Protein AF-A0A961N548-F1 (afdb_monomer)

Foldseek 3Di:
DVVVVVVVVVVVVVVVVVVVVVVVVVVVVVVVVVVVVVVVVVLLVVLVVVLVVQLLVQQVPPPDLVSLLVSSLVSNCVLLVHDCPDPVSVVLSVLCSQLSSLSVVCVVPVDPVSVVSNVVSVVVSQVVCCVPVVDGPSVSSDDPPPPDDDPDDD

Secondary structure (DSSP, 8-state):
-HHHHHHHHHHHHHHHHHHHHHHHHHHHHHHHHHHHHHHHHHHHHHHHHHHHHHHHHHHTT-SSHHHHHHHHHHHHHHHTT--S-SHHHHHHHHHHHHHHHHHHHHHHS--HHHHHHHHHHHHHHHHHHHHHHTS-HHHHT-------------

Solvent-accessible surface area (backbone atoms only — not comparable to full-atom values): 8511 Å² total; per-residue (Å²): 110,73,66,60,54,54,49,55,51,49,53,51,50,50,52,50,52,50,51,51,54,52,51,52,55,52,50,50,51,54,51,53,54,53,50,51,54,51,51,50,54,50,51,43,51,50,49,54,51,52,51,50,51,48,26,55,62,46,30,68,83,42,89,46,71,68,48,21,44,53,36,18,49,56,36,48,32,57,64,54,73,48,86,60,85,44,70,71,49,40,53,52,49,62,57,42,44,59,30,39,50,28,51,54,51,26,71,77,44,86,45,72,67,33,56,50,48,28,54,50,39,47,51,51,36,44,51,52,39,25,72,77,66,78,43,60,51,64,63,60,56,57,74,83,81,79,78,73,80,83,75,80,82,129

Sequence (154 aa):
MTTETLTAFLDQLEQAAHAASVEEETYRRDVAMRIQALEEARAFGFRRLNLMRTVVSAIEASETEDDAVLHGSAAFLREAGWSSETESQQEALEKFQPVIRACWQARQAETEADRQAIGDNLRDFERWFGEVRNGPFLSVLEREIVELPLVETC

Structure (mmCIF, N/CA/C/O backbone):
data_AF-A0A961N548-F1
#
_entry.id   AF-A0A961N548-F1
#
loop_
_atom_site.group_PDB
_atom_site.id
_atom_site.type_symbol
_atom_site.label_atom_id
_atom_site.label_alt_id
_atom_site.label_comp_id
_atom_site.label_asym_id
_atom_site.label_entity_id
_atom_site.label_seq_id
_atom_site.pdbx_PDB_ins_code
_atom_site.Cartn_x
_atom_site.Cartn_y
_atom_site.Cartn_z
_atom_site.occupancy
_atom_site.B_iso_or_equiv
_atom_site.auth_seq_id
_atom_site.auth_comp_id
_atom_site.auth_asym_id
_atom_site.auth_atom_id
_atom_site.pdbx_PDB_model_num
ATOM 1 N N . MET A 1 1 ? 37.767 -4.067 -56.409 1.00 61.41 1 MET A N 1
ATOM 2 C CA . MET A 1 1 ? 38.083 -4.984 -55.295 1.00 61.41 1 MET A CA 1
ATOM 3 C C . MET A 1 1 ? 38.278 -4.216 -53.991 1.00 61.41 1 MET A C 1
ATOM 5 O O . MET A 1 1 ? 37.427 -4.343 -53.133 1.00 61.41 1 MET A O 1
ATOM 9 N N . THR A 1 2 ? 39.284 -3.345 -53.838 1.00 73.12 2 THR A N 1
ATOM 10 C CA . THR A 1 2 ? 39.550 -2.650 -52.554 1.00 73.12 2 THR A CA 1
ATOM 11 C C . THR A 1 2 ? 38.420 -1.720 -52.086 1.00 73.12 2 THR A C 1
ATOM 13 O O . THR A 1 2 ? 38.083 -1.719 -50.911 1.00 73.12 2 THR A O 1
ATOM 16 N N . THR A 1 3 ? 37.793 -0.964 -52.993 1.00 85.38 3 THR A N 1
ATOM 17 C CA . THR A 1 3 ? 36.678 -0.055 -52.657 1.00 85.38 3 THR A CA 1
ATOM 18 C C . THR A 1 3 ? 35.424 -0.801 -52.200 1.00 85.38 3 THR A C 1
ATOM 20 O O . THR A 1 3 ? 34.785 -0.385 -51.247 1.00 85.38 3 THR A O 1
ATOM 23 N N . GLU A 1 4 ? 35.115 -1.934 -52.827 1.00 90.00 4 GLU A N 1
ATOM 24 C CA . GLU A 1 4 ? 33.962 -2.779 -52.483 1.00 90.00 4 GLU A CA 1
ATOM 25 C C . GLU A 1 4 ? 34.128 -3.423 -51.099 1.00 90.00 4 GLU A C 1
ATOM 27 O O . GLU A 1 4 ? 33.194 -3.445 -50.304 1.00 90.00 4 GLU A O 1
ATOM 32 N N . THR A 1 5 ? 35.349 -3.856 -50.761 1.00 93.69 5 THR A N 1
ATOM 33 C CA . THR A 1 5 ? 35.685 -4.336 -49.413 1.00 93.69 5 THR A CA 1
ATOM 34 C C . THR A 1 5 ? 35.531 -3.244 -48.353 1.00 93.69 5 THR A C 1
ATOM 36 O O . THR A 1 5 ? 35.028 -3.518 -47.267 1.00 93.69 5 THR A O 1
ATOM 39 N N . LEU A 1 6 ? 35.942 -2.007 -48.654 1.00 95.06 6 LEU A N 1
ATOM 40 C CA . LEU A 1 6 ? 35.792 -0.881 -47.728 1.00 95.06 6 LEU A CA 1
ATOM 41 C C . LEU A 1 6 ? 34.321 -0.489 -47.532 1.00 95.06 6 LEU A C 1
ATOM 43 O O . LEU A 1 6 ? 33.928 -0.218 -46.402 1.00 95.06 6 LEU A O 1
ATOM 47 N N . THR A 1 7 ? 33.502 -0.509 -48.587 1.00 95.94 7 THR A N 1
ATOM 48 C CA . THR A 1 7 ? 32.052 -0.280 -48.476 1.00 95.94 7 THR A CA 1
ATOM 49 C C . THR A 1 7 ? 31.387 -1.349 -47.613 1.00 95.94 7 THR A C 1
ATOM 51 O O . THR A 1 7 ? 30.718 -1.004 -46.648 1.00 95.94 7 THR A O 1
ATOM 54 N N . ALA A 1 8 ? 31.658 -2.634 -47.864 1.00 95.62 8 ALA A N 1
ATOM 55 C CA . ALA A 1 8 ? 31.099 -3.718 -47.053 1.00 95.62 8 ALA A CA 1
ATOM 56 C C . ALA A 1 8 ? 31.506 -3.626 -45.570 1.00 95.62 8 ALA A C 1
ATOM 58 O O . ALA A 1 8 ? 30.719 -3.956 -44.686 1.00 95.62 8 ALA A O 1
ATOM 59 N N . PHE A 1 9 ? 32.728 -3.166 -45.284 1.00 96.50 9 PHE A N 1
ATOM 60 C CA . PHE A 1 9 ? 33.172 -2.908 -43.915 1.00 96.50 9 PHE A CA 1
ATOM 61 C C . PHE A 1 9 ? 32.392 -1.758 -43.258 1.00 96.50 9 PHE A C 1
ATOM 63 O O . PHE A 1 9 ? 31.985 -1.883 -42.106 1.00 96.50 9 PHE A O 1
ATOM 70 N N . LEU A 1 10 ? 32.146 -0.658 -43.978 1.00 97.81 10 LEU A N 1
ATOM 71 C CA . LEU A 1 10 ? 31.339 0.456 -43.469 1.00 97.81 10 LEU A CA 1
ATOM 72 C C . LEU A 1 10 ? 29.882 0.047 -43.220 1.00 97.81 10 LEU A C 1
ATOM 74 O O . LEU A 1 10 ? 29.352 0.380 -42.164 1.00 97.81 10 LEU A O 1
ATOM 78 N N . ASP A 1 11 ? 29.279 -0.740 -44.113 1.00 98.06 11 ASP A N 1
ATOM 79 C CA . ASP A 1 11 ? 27.912 -1.249 -43.936 1.00 98.06 11 ASP A CA 1
ATOM 80 C C . ASP A 1 11 ? 27.798 -2.126 -42.677 1.00 98.06 11 ASP A C 1
ATOM 82 O O . ASP A 1 11 ? 26.813 -2.056 -41.942 1.00 98.06 11 ASP A O 1
ATOM 86 N N . GLN A 1 12 ? 28.823 -2.935 -42.383 1.00 97.62 12 GLN A N 1
ATOM 87 C CA . GLN A 1 12 ? 28.882 -3.723 -41.146 1.00 97.62 12 GLN A CA 1
ATOM 88 C C . GLN A 1 12 ? 28.971 -2.834 -39.903 1.00 97.62 12 GLN A C 1
ATOM 90 O O . GLN A 1 12 ? 28.311 -3.118 -38.903 1.00 97.62 12 GLN A O 1
ATOM 95 N N . LEU A 1 13 ? 29.765 -1.758 -39.952 1.00 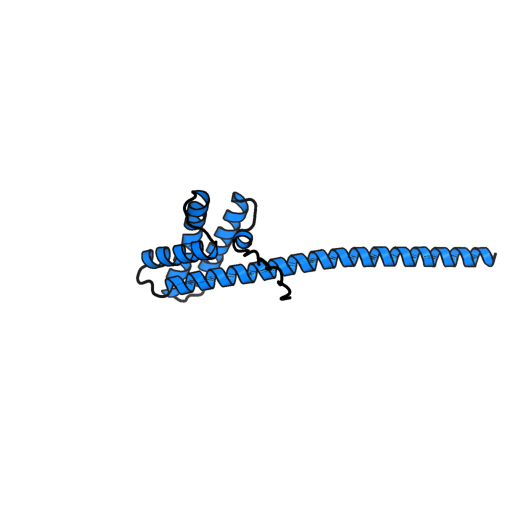98.31 13 LEU A N 1
ATOM 96 C CA . LEU A 1 13 ? 29.846 -0.798 -38.850 1.00 98.31 13 LEU A CA 1
ATOM 97 C C . LEU A 1 13 ? 28.522 -0.055 -38.647 1.00 98.31 13 LEU A C 1
ATOM 99 O O . LEU A 1 13 ? 28.116 0.139 -37.504 1.00 98.31 13 LEU A O 1
ATOM 103 N N . GLU A 1 14 ? 27.831 0.323 -39.723 1.00 98.38 14 GLU A N 1
ATOM 104 C CA . GLU A 1 14 ? 26.515 0.964 -39.649 1.00 98.38 14 GLU A CA 1
ATOM 105 C C . GLU A 1 14 ? 25.471 0.024 -39.035 1.00 98.38 14 GLU A C 1
ATOM 107 O O . GLU A 1 14 ? 24.756 0.411 -38.109 1.00 98.38 14 GLU A O 1
ATOM 112 N N . GLN A 1 15 ? 25.435 -1.237 -39.4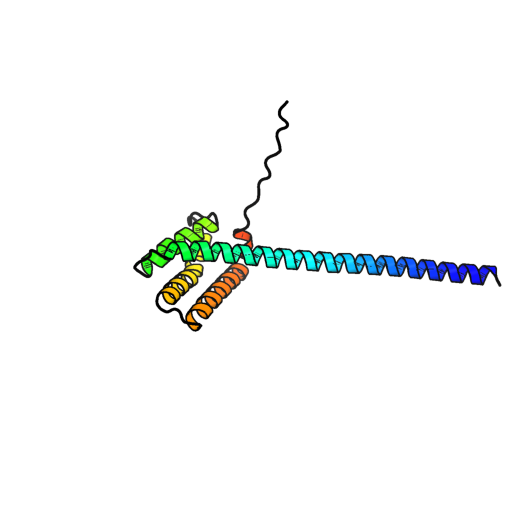76 1.00 98.19 15 GLN A N 1
ATOM 113 C CA . GLN A 1 15 ? 24.557 -2.258 -38.899 1.00 98.19 15 GLN A CA 1
ATOM 114 C C . GLN A 1 15 ? 24.847 -2.478 -37.412 1.00 98.19 15 GLN A C 1
ATOM 116 O O . GLN A 1 15 ? 23.915 -2.529 -36.609 1.00 98.19 15 GLN A O 1
ATOM 121 N N . ALA A 1 16 ? 26.123 -2.566 -37.028 1.00 98.31 16 ALA A N 1
ATOM 122 C CA . ALA A 1 16 ? 26.520 -2.715 -35.632 1.00 98.31 16 ALA A CA 1
ATOM 123 C C . ALA A 1 16 ? 26.131 -1.489 -34.790 1.00 98.31 16 ALA A C 1
ATOM 125 O O . ALA A 1 16 ? 25.613 -1.645 -33.685 1.00 98.31 16 ALA A O 1
ATOM 126 N N . ALA A 1 17 ? 26.323 -0.274 -35.313 1.00 98.44 17 ALA A N 1
ATOM 127 C CA . ALA A 1 17 ? 25.939 0.962 -34.636 1.00 98.44 17 ALA A CA 1
ATOM 128 C C . ALA A 1 17 ? 24.418 1.055 -34.443 1.00 98.44 17 ALA A C 1
ATOM 130 O O . ALA A 1 17 ? 23.950 1.411 -33.360 1.00 98.44 17 ALA A O 1
ATOM 131 N N . HIS A 1 18 ? 23.637 0.687 -35.462 1.00 98.56 18 HIS A N 1
ATOM 132 C CA . HIS A 1 18 ? 22.183 0.668 -35.359 1.00 98.56 18 HIS A CA 1
ATOM 133 C C . HIS A 1 18 ? 21.696 -0.395 -34.368 1.00 98.56 18 HIS A C 1
ATOM 135 O O . HIS A 1 18 ? 20.855 -0.100 -33.521 1.00 98.56 18 HIS A O 1
ATOM 141 N N . ALA A 1 19 ? 22.266 -1.603 -34.413 1.00 98.38 19 ALA A N 1
ATOM 142 C CA . ALA A 1 19 ? 21.947 -2.667 -33.465 1.00 98.38 19 ALA A CA 1
ATOM 143 C C . ALA A 1 19 ? 22.234 -2.243 -32.015 1.00 98.38 19 ALA A C 1
ATOM 145 O O . ALA A 1 19 ? 21.364 -2.394 -31.160 1.00 98.38 19 ALA A O 1
ATOM 146 N N . ALA A 1 20 ? 23.396 -1.634 -31.755 1.00 98.56 20 ALA A N 1
ATOM 147 C CA . ALA A 1 20 ? 23.745 -1.115 -30.433 1.00 98.56 20 ALA A CA 1
ATOM 148 C C . ALA A 1 20 ? 22.777 -0.013 -29.962 1.00 98.56 20 ALA A C 1
ATOM 150 O O . ALA A 1 20 ? 22.385 0.007 -28.797 1.00 98.56 20 ALA A O 1
ATOM 151 N N . SER A 1 21 ? 22.338 0.874 -30.863 1.00 98.31 21 SER A N 1
ATOM 152 C CA . SER A 1 21 ? 21.341 1.905 -30.541 1.00 98.31 21 SER A CA 1
ATOM 153 C C . SER A 1 21 ? 19.978 1.305 -30.172 1.00 98.31 21 SER A C 1
ATOM 155 O O . SER A 1 21 ? 19.336 1.773 -29.231 1.00 98.31 21 SER A O 1
ATOM 157 N N . VAL A 1 22 ? 19.539 0.259 -30.877 1.00 98.50 22 VAL A N 1
ATOM 158 C CA . VAL A 1 22 ? 18.286 -0.452 -30.571 1.00 98.50 22 VAL A CA 1
ATOM 159 C C . VAL A 1 22 ? 18.382 -1.203 -29.242 1.00 98.50 22 VAL A C 1
ATOM 161 O O . VAL A 1 22 ? 17.424 -1.191 -28.464 1.00 98.50 22 VAL A O 1
ATOM 164 N N . GLU A 1 23 ? 19.521 -1.838 -28.962 1.00 98.44 23 GLU A N 1
ATOM 165 C CA . GLU A 1 23 ? 19.770 -2.540 -27.700 1.00 98.44 23 GLU A CA 1
ATOM 166 C C . GLU A 1 23 ? 19.760 -1.573 -26.510 1.00 98.44 23 GLU A C 1
ATOM 168 O O . GLU A 1 23 ? 19.059 -1.822 -25.528 1.00 98.44 23 GLU A O 1
ATOM 173 N N . GLU A 1 24 ? 20.453 -0.435 -26.620 1.00 98.50 24 GLU A N 1
ATOM 174 C CA . GLU A 1 24 ? 20.446 0.604 -25.585 1.00 98.50 24 GLU A CA 1
ATOM 175 C C . GLU A 1 24 ? 19.024 1.101 -25.303 1.00 98.50 24 GLU A C 1
ATOM 177 O O . GLU A 1 24 ? 18.605 1.178 -24.149 1.00 98.50 24 GLU A O 1
ATOM 182 N N . GLU A 1 25 ? 18.267 1.431 -26.347 1.00 98.31 25 GLU A N 1
ATOM 183 C CA . GLU A 1 25 ? 16.910 1.951 -26.203 1.00 98.31 25 GLU A CA 1
ATOM 184 C C . GLU A 1 25 ? 15.958 0.904 -25.600 1.00 98.31 25 GLU A C 1
ATOM 186 O O . GLU A 1 25 ? 15.110 1.233 -24.768 1.00 98.31 25 GLU A O 1
ATOM 191 N N . THR A 1 26 ? 16.122 -0.370 -25.961 1.00 98.25 26 THR A N 1
ATOM 192 C CA . THR A 1 26 ? 15.374 -1.474 -25.343 1.00 98.25 26 THR A CA 1
ATOM 193 C C . THR A 1 26 ? 15.698 -1.574 -23.855 1.00 98.25 26 THR A C 1
ATOM 195 O O . THR A 1 26 ? 14.791 -1.565 -23.024 1.00 98.25 26 THR A O 1
ATOM 198 N N . TYR A 1 27 ? 16.985 -1.553 -23.504 1.00 98.38 27 TYR A N 1
ATOM 199 C CA . TYR A 1 27 ? 17.418 -1.606 -22.112 1.00 98.38 27 TYR A CA 1
ATOM 200 C C . TYR A 1 27 ? 16.926 -0.400 -21.300 1.00 98.38 27 TYR A C 1
ATOM 202 O O . TYR A 1 27 ? 16.480 -0.556 -20.163 1.00 98.38 27 TYR A O 1
ATOM 210 N N . ARG A 1 28 ? 16.931 0.808 -21.876 1.00 98.38 28 ARG A N 1
ATOM 211 C CA . ARG A 1 28 ? 16.383 2.008 -21.224 1.00 98.38 28 ARG A CA 1
ATOM 212 C C . ARG A 1 28 ? 14.901 1.855 -20.891 1.00 98.38 28 ARG A C 1
ATOM 214 O O . ARG A 1 28 ? 14.495 2.254 -19.800 1.00 98.38 28 ARG A O 1
ATOM 221 N N . ARG A 1 29 ? 14.103 1.258 -21.783 1.00 98.00 29 ARG A N 1
ATOM 222 C CA . ARG A 1 29 ? 12.679 0.977 -21.519 1.00 98.00 29 ARG A CA 1
ATOM 223 C C . ARG A 1 29 ? 12.504 -0.031 -20.391 1.00 98.00 29 ARG A C 1
ATOM 225 O O . ARG A 1 29 ? 11.704 0.214 -19.491 1.00 98.00 29 ARG A O 1
ATOM 232 N N . ASP A 1 30 ? 13.281 -1.108 -20.396 1.00 98.00 30 ASP A N 1
ATOM 233 C CA . ASP A 1 30 ? 13.234 -2.127 -19.341 1.00 98.00 30 ASP A CA 1
ATOM 234 C C . ASP A 1 30 ? 13.600 -1.545 -17.972 1.00 98.00 30 ASP A C 1
ATOM 236 O O . ASP A 1 30 ? 12.909 -1.778 -16.975 1.00 98.00 30 ASP A O 1
ATOM 240 N N . VAL A 1 31 ? 14.650 -0.722 -17.929 1.00 98.31 31 VAL A N 1
ATOM 241 C CA . VAL A 1 31 ? 15.057 0.001 -16.722 1.00 98.31 31 VAL A CA 1
ATOM 242 C C . VAL A 1 31 ? 13.961 0.962 -16.267 1.00 98.31 31 VAL A C 1
ATOM 244 O O . VAL A 1 31 ? 13.628 0.956 -15.085 1.00 98.31 31 VAL A O 1
ATOM 247 N N . ALA A 1 32 ? 13.366 1.745 -17.171 1.00 98.06 32 ALA A N 1
ATOM 248 C CA . ALA A 1 32 ? 12.288 2.671 -16.826 1.00 98.06 32 ALA A CA 1
ATOM 249 C C . ALA A 1 32 ? 11.082 1.943 -16.205 1.00 98.06 32 ALA A C 1
ATOM 251 O O . ALA A 1 32 ? 10.618 2.335 -15.134 1.00 98.06 32 ALA A O 1
ATOM 252 N N . MET A 1 33 ? 10.638 0.831 -16.805 1.00 97.62 33 MET A N 1
ATOM 253 C CA . MET A 1 33 ? 9.566 -0.004 -16.246 1.00 97.62 33 MET A CA 1
ATOM 254 C C . MET A 1 33 ? 9.936 -0.560 -14.866 1.00 97.62 33 MET A C 1
ATOM 256 O O . MET A 1 33 ? 9.113 -0.574 -13.947 1.00 97.62 33 MET A O 1
ATOM 260 N N . ARG A 1 34 ? 11.187 -1.006 -14.685 1.00 98.00 34 ARG A N 1
ATOM 261 C CA . ARG A 1 34 ? 11.644 -1.547 -13.402 1.00 98.00 34 ARG A CA 1
ATOM 262 C C . ARG A 1 34 ? 11.730 -0.476 -12.319 1.00 98.00 34 ARG A C 1
ATOM 264 O O . ARG A 1 34 ? 11.363 -0.762 -11.180 1.00 98.00 34 ARG A O 1
ATOM 271 N N . ILE A 1 35 ? 12.201 0.722 -12.657 1.00 97.25 35 ILE A N 1
ATOM 272 C CA . ILE A 1 35 ? 12.241 1.865 -11.740 1.00 97.25 35 ILE A CA 1
ATOM 273 C C . ILE A 1 35 ? 10.822 2.202 -11.287 1.00 97.25 35 ILE A C 1
ATOM 275 O O . ILE A 1 35 ? 10.581 2.220 -10.083 1.00 97.25 35 ILE A O 1
ATOM 279 N N . GLN A 1 36 ? 9.876 2.344 -12.217 1.00 96.69 36 GLN A N 1
ATOM 280 C CA . GLN A 1 36 ? 8.483 2.652 -11.890 1.00 96.69 36 GLN A CA 1
ATOM 281 C C . GLN A 1 36 ? 7.870 1.614 -10.934 1.00 96.69 36 GLN A C 1
ATOM 283 O O . GLN A 1 36 ? 7.276 1.974 -9.919 1.00 96.69 36 GLN A O 1
ATOM 288 N N . ALA A 1 37 ? 8.079 0.319 -11.194 1.00 96.25 37 ALA A N 1
ATOM 289 C CA . ALA A 1 37 ? 7.589 -0.746 -10.316 1.00 96.25 37 ALA A CA 1
ATOM 290 C C . ALA A 1 37 ? 8.204 -0.687 -8.902 1.00 96.25 37 ALA A C 1
ATOM 292 O O . ALA A 1 37 ? 7.537 -0.972 -7.906 1.00 96.25 37 ALA A O 1
ATOM 293 N N . LEU A 1 38 ? 9.488 -0.327 -8.792 1.00 96.44 38 LEU A N 1
ATOM 294 C CA . LEU A 1 38 ? 10.160 -0.160 -7.500 1.00 96.44 38 LEU A CA 1
ATOM 295 C C . LEU A 1 38 ? 9.668 1.086 -6.755 1.00 96.44 38 LEU A C 1
ATOM 297 O O . LEU A 1 38 ? 9.530 1.052 -5.531 1.00 96.44 38 LEU A O 1
ATOM 301 N N . GLU A 1 39 ? 9.390 2.173 -7.470 1.00 96.38 39 GLU A N 1
ATOM 302 C CA . GLU A 1 39 ? 8.824 3.397 -6.907 1.00 96.38 39 GLU A CA 1
ATOM 303 C C . GLU A 1 39 ? 7.419 3.171 -6.354 1.00 96.38 39 GLU A C 1
ATOM 305 O O . GLU A 1 39 ? 7.148 3.577 -5.222 1.00 96.38 39 GLU A O 1
ATOM 310 N N . GLU A 1 40 ? 6.565 2.461 -7.092 1.00 94.44 40 GLU A N 1
ATOM 311 C CA . GLU A 1 40 ? 5.226 2.083 -6.638 1.00 94.44 40 GLU A CA 1
ATOM 312 C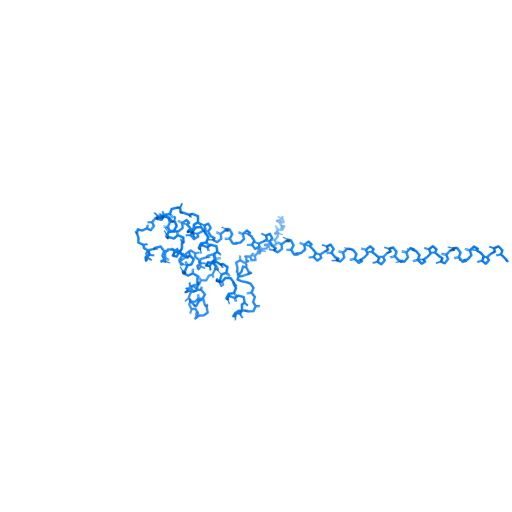 C . GLU A 1 40 ? 5.298 1.176 -5.404 1.00 94.44 40 GLU A C 1
ATOM 314 O O . GLU A 1 40 ? 4.678 1.469 -4.379 1.00 94.44 40 GLU A O 1
ATOM 319 N N . ALA A 1 41 ? 6.130 0.128 -5.441 1.00 95.62 41 ALA A N 1
ATOM 320 C CA . ALA A 1 41 ? 6.323 -0.764 -4.299 1.00 95.62 41 ALA A CA 1
ATOM 321 C C . ALA A 1 41 ? 6.798 -0.003 -3.049 1.00 95.62 41 ALA A C 1
ATOM 323 O O . ALA A 1 41 ? 6.304 -0.238 -1.941 1.00 95.62 41 ALA A O 1
ATOM 324 N N . ARG A 1 42 ? 7.727 0.948 -3.221 1.00 96.81 42 ARG A N 1
ATOM 325 C CA . ARG A 1 42 ? 8.199 1.827 -2.146 1.00 96.81 42 ARG A CA 1
ATOM 326 C C . ARG A 1 42 ? 7.067 2.705 -1.615 1.00 96.81 42 ARG A C 1
ATOM 328 O O . ARG A 1 42 ? 6.870 2.757 -0.401 1.00 96.81 42 ARG A O 1
ATOM 335 N N . ALA A 1 43 ? 6.328 3.382 -2.494 1.00 95.38 43 ALA A N 1
ATOM 336 C CA . ALA A 1 43 ? 5.217 4.251 -2.114 1.00 95.38 43 ALA A CA 1
ATOM 337 C C . ALA A 1 43 ? 4.153 3.474 -1.327 1.00 95.38 43 ALA A C 1
ATOM 339 O O . ALA A 1 43 ? 3.782 3.877 -0.225 1.00 95.38 43 ALA A O 1
ATOM 340 N N . PHE A 1 44 ? 3.735 2.313 -1.830 1.00 96.06 44 PHE A N 1
ATOM 341 C CA . PHE A 1 44 ? 2.759 1.446 -1.172 1.00 96.06 44 PHE A CA 1
ATOM 342 C C . PHE A 1 44 ? 3.259 0.934 0.180 1.00 96.06 44 PHE A C 1
ATOM 344 O O . PHE A 1 44 ? 2.506 0.937 1.154 1.00 96.06 44 PHE A O 1
ATOM 351 N N . GLY A 1 45 ? 4.537 0.559 0.281 1.00 96.06 45 GLY A N 1
ATOM 352 C CA . GLY A 1 45 ? 5.158 0.174 1.549 1.00 96.06 45 GLY A CA 1
ATOM 353 C C . GLY A 1 45 ? 5.032 1.260 2.621 1.00 96.06 45 GLY A C 1
ATOM 354 O O . GLY A 1 45 ? 4.578 0.982 3.732 1.00 96.06 45 GLY A O 1
ATOM 355 N N . PHE A 1 46 ? 5.363 2.509 2.280 1.00 95.75 46 PHE A N 1
ATOM 356 C CA . PHE A 1 46 ? 5.248 3.631 3.215 1.00 95.75 46 PHE A CA 1
ATOM 357 C C . PHE A 1 46 ? 3.801 4.010 3.532 1.00 95.75 46 PHE A C 1
ATOM 359 O O . PHE A 1 46 ? 3.503 4.295 4.690 1.00 95.75 46 PHE A O 1
ATOM 366 N N . ARG A 1 47 ? 2.890 3.976 2.553 1.00 96.62 47 ARG A N 1
ATOM 367 C CA . ARG A 1 47 ? 1.459 4.243 2.786 1.00 96.62 47 ARG A CA 1
ATOM 368 C C . ARG A 1 47 ? 0.863 3.235 3.768 1.00 96.62 47 ARG A C 1
ATOM 370 O O . ARG A 1 47 ? 0.238 3.635 4.746 1.00 96.62 47 ARG A O 1
ATOM 377 N N . ARG A 1 48 ? 1.152 1.943 3.579 1.00 97.50 48 ARG A N 1
ATOM 378 C CA . ARG A 1 48 ? 0.735 0.876 4.500 1.00 97.50 48 ARG A CA 1
ATOM 379 C C . ARG A 1 48 ? 1.304 1.079 5.903 1.00 97.50 48 ARG A C 1
ATOM 381 O O . ARG A 1 48 ? 0.570 0.994 6.883 1.00 97.50 48 ARG A O 1
ATOM 388 N N . LEU A 1 49 ? 2.601 1.379 6.001 1.00 96.81 49 LEU A N 1
ATOM 389 C CA . LEU A 1 49 ? 3.261 1.646 7.280 1.00 96.81 49 LEU A CA 1
ATOM 390 C C . LEU A 1 49 ? 2.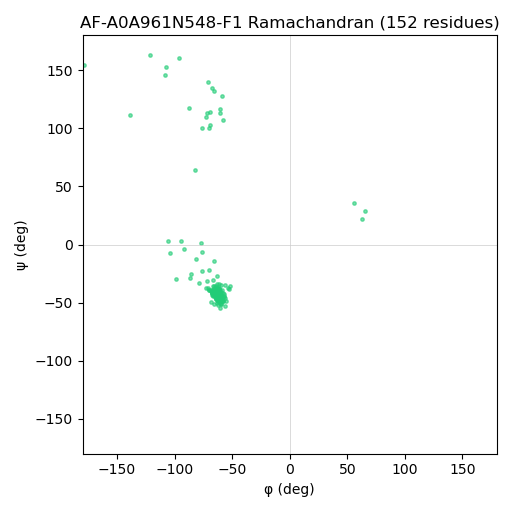629 2.837 8.011 1.00 96.81 49 LEU A C 1
ATOM 392 O O . LEU A 1 49 ? 2.377 2.752 9.211 1.00 96.81 49 LEU A O 1
ATOM 396 N N . ASN A 1 50 ? 2.375 3.937 7.304 1.00 96.56 50 ASN A N 1
ATOM 397 C CA . ASN A 1 50 ? 1.796 5.141 7.891 1.00 96.56 50 ASN A CA 1
ATOM 398 C C . ASN A 1 50 ? 0.356 4.902 8.354 1.00 96.56 50 ASN A C 1
ATOM 400 O O . ASN A 1 50 ? 0.038 5.249 9.489 1.00 96.56 50 ASN A O 1
ATOM 404 N N . LEU A 1 51 ? -0.471 4.224 7.548 1.00 97.62 51 LEU A N 1
ATOM 405 C CA . LEU A 1 51 ? -1.817 3.820 7.959 1.00 97.62 51 LEU A CA 1
ATOM 406 C C . LEU A 1 51 ? -1.781 2.989 9.244 1.00 97.62 51 LEU A C 1
ATOM 408 O O . LEU A 1 51 ? -2.450 3.326 10.220 1.00 97.62 51 LEU A O 1
ATOM 412 N N . MET A 1 52 ? -0.978 1.923 9.267 1.00 98.00 52 MET A N 1
ATOM 413 C CA . MET A 1 52 ? -0.939 1.024 10.419 1.00 98.00 52 MET A CA 1
ATOM 414 C C . MET A 1 52 ? -0.383 1.706 11.670 1.00 98.00 52 MET A C 1
ATOM 416 O O . MET A 1 52 ? -0.895 1.462 12.756 1.00 98.00 52 MET A O 1
ATOM 420 N N . ARG A 1 53 ? 0.593 2.614 11.543 1.00 97.94 53 ARG A N 1
ATOM 421 C CA . ARG A 1 53 ? 1.050 3.455 12.666 1.00 97.94 53 ARG A CA 1
ATOM 422 C C . ARG A 1 53 ? -0.083 4.302 13.238 1.00 97.94 53 ARG A C 1
ATOM 424 O O . ARG A 1 53 ? -0.263 4.332 14.452 1.00 97.94 53 ARG A O 1
ATOM 431 N N . THR A 1 54 ? -0.846 4.960 12.370 1.00 97.81 54 THR A N 1
ATOM 432 C CA . THR A 1 54 ? -1.977 5.805 12.760 1.00 97.81 54 THR A CA 1
ATOM 433 C C . THR A 1 54 ? -3.078 4.996 13.455 1.00 97.81 54 THR A C 1
ATOM 435 O O . THR A 1 54 ? -3.600 5.432 14.479 1.00 97.81 54 THR A O 1
ATOM 438 N N . VAL A 1 55 ? -3.402 3.806 12.942 1.00 98.06 55 VAL A N 1
ATOM 439 C CA . VAL A 1 55 ? -4.410 2.903 13.527 1.00 98.06 55 VAL A CA 1
ATOM 440 C C . VAL A 1 55 ? -3.946 2.339 14.869 1.00 98.06 55 VAL A C 1
ATOM 442 O O . VAL A 1 55 ? -4.681 2.429 15.846 1.00 98.06 55 VAL A O 1
ATOM 445 N N . VAL A 1 56 ? -2.723 1.805 14.945 1.00 97.12 56 VAL A N 1
ATOM 446 C CA . VAL A 1 56 ? -2.177 1.225 16.184 1.00 97.12 56 VAL A CA 1
ATOM 447 C C . VAL A 1 56 ? -2.083 2.279 17.288 1.00 97.12 56 VAL A C 1
ATOM 449 O O . VAL A 1 56 ? -2.490 2.014 18.415 1.00 97.12 56 VAL A O 1
ATOM 452 N N . SER A 1 57 ? -1.625 3.492 16.965 1.00 97.75 57 SER A N 1
ATOM 453 C CA . SER A 1 57 ? -1.573 4.593 17.934 1.00 97.75 57 SER A CA 1
ATOM 454 C C . SER A 1 57 ? -2.966 4.997 18.430 1.00 97.75 57 SER A C 1
ATOM 456 O O . SER A 1 57 ? -3.138 5.282 19.611 1.00 97.75 57 SER A O 1
ATOM 458 N N . ALA A 1 58 ? -3.984 4.979 17.564 1.00 97.75 58 ALA A N 1
ATOM 459 C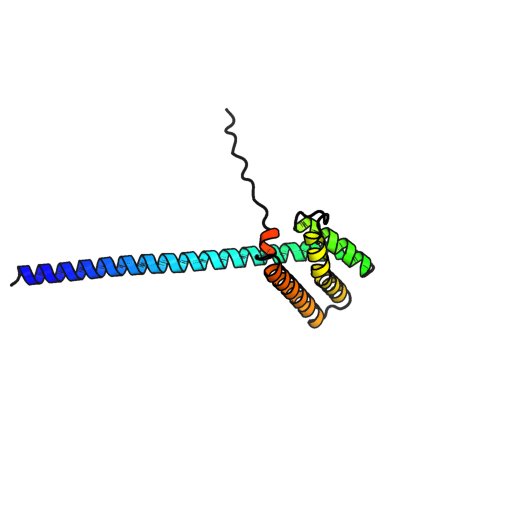 CA . ALA A 1 58 ? -5.343 5.347 17.955 1.00 97.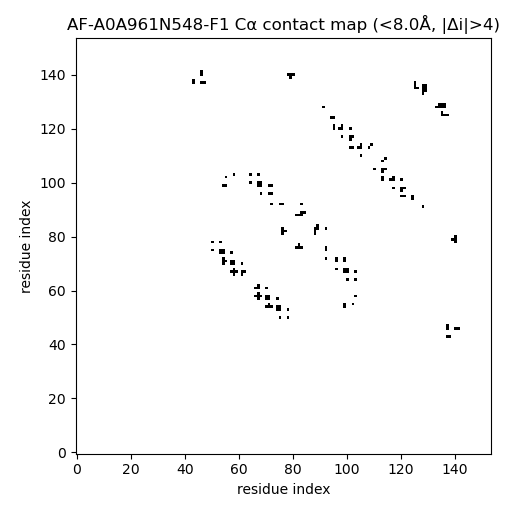75 58 ALA A CA 1
ATOM 460 C C . ALA A 1 58 ? -5.978 4.362 18.952 1.00 97.75 58 ALA A C 1
ATOM 462 O O . ALA A 1 58 ? -6.790 4.772 19.778 1.00 97.75 58 ALA A O 1
ATOM 463 N N . ILE A 1 59 ? -5.610 3.080 18.899 1.00 97.31 59 ILE A N 1
ATOM 464 C CA . ILE A 1 59 ? -6.185 2.052 19.779 1.00 97.31 59 ILE A CA 1
ATOM 465 C C . ILE A 1 59 ? -5.387 1.832 21.073 1.00 97.31 59 ILE A C 1
ATOM 467 O O . ILE A 1 59 ? -5.810 1.056 21.929 1.00 97.31 59 ILE A O 1
ATOM 471 N N . GLU A 1 60 ? -4.251 2.510 21.247 1.00 94.75 60 GLU A N 1
ATOM 472 C CA . GLU A 1 60 ? -3.335 2.325 22.382 1.00 94.75 60 GLU A CA 1
ATOM 473 C C . GLU A 1 60 ? -3.982 2.636 23.740 1.00 94.75 60 GLU A C 1
ATOM 475 O O . GLU A 1 60 ? -3.704 1.968 24.731 1.00 94.75 60 GLU A O 1
ATOM 480 N N . ALA A 1 61 ? -4.887 3.612 23.791 1.00 91.56 61 ALA A N 1
ATOM 481 C CA . ALA A 1 61 ? -5.606 3.979 25.013 1.00 91.56 61 ALA A CA 1
ATOM 482 C C . ALA A 1 61 ? -6.973 3.288 25.152 1.00 91.56 61 ALA A C 1
ATOM 484 O O . ALA A 1 61 ? -7.707 3.578 26.090 1.00 91.56 61 ALA A O 1
ATOM 485 N N . SER A 1 62 ? -7.341 2.399 24.224 1.00 96.62 62 SER A N 1
ATOM 486 C CA . SER A 1 62 ? -8.637 1.713 24.282 1.00 96.62 62 SER A CA 1
ATOM 487 C C . SER A 1 62 ? -8.659 0.704 25.432 1.00 96.62 62 SER A C 1
ATOM 489 O O . SER A 1 62 ? -7.649 0.035 25.679 1.00 96.62 62 SER A O 1
ATOM 491 N N . GLU A 1 63 ? -9.790 0.618 26.133 1.00 95.00 63 GLU A N 1
ATOM 492 C CA . GLU A 1 63 ? -9.998 -0.293 27.269 1.00 95.00 63 GLU A CA 1
ATOM 493 C C . GLU A 1 63 ? -10.745 -1.562 26.848 1.00 95.00 63 GLU A C 1
ATOM 495 O O . GLU A 1 63 ? -10.520 -2.638 27.406 1.00 95.00 63 GLU A O 1
ATOM 500 N N . THR A 1 64 ? -11.601 -1.447 25.833 1.00 97.12 64 THR A N 1
ATOM 501 C CA . THR A 1 64 ? -12.389 -2.548 25.281 1.00 97.12 64 THR A CA 1
ATOM 502 C C . THR A 1 64 ? -12.105 -2.756 23.793 1.00 97.12 64 THR A C 1
ATOM 504 O O . THR A 1 64 ? -11.574 -1.878 23.110 1.00 97.12 64 THR A O 1
ATOM 507 N N . GLU A 1 65 ? -12.481 -3.928 23.269 1.00 97.06 65 GLU A N 1
ATOM 508 C CA . GLU A 1 65 ? -12.412 -4.185 21.824 1.00 97.06 65 GLU A CA 1
ATOM 509 C C . GLU A 1 65 ? -13.309 -3.213 21.042 1.00 97.06 65 GLU A C 1
ATOM 511 O O . GLU A 1 65 ? -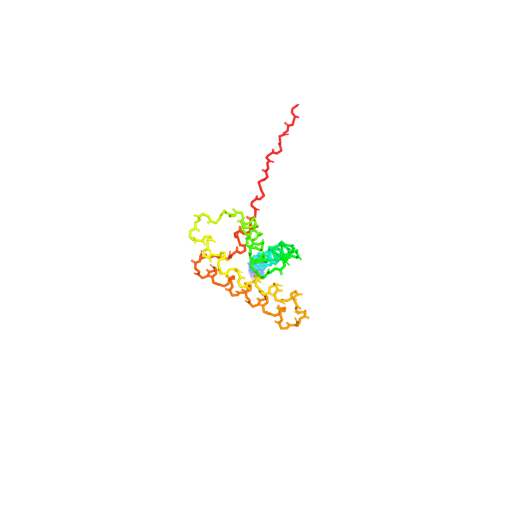12.903 -2.728 19.988 1.00 97.06 65 GLU A O 1
ATOM 516 N N . ASP A 1 66 ? -14.487 -2.876 21.574 1.00 97.81 66 ASP A N 1
ATOM 517 C CA . ASP A 1 66 ? -15.411 -1.934 20.937 1.00 97.81 66 ASP A CA 1
ATOM 518 C C . ASP A 1 66 ? -14.808 -0.523 20.855 1.00 97.81 66 ASP A C 1
ATOM 520 O O . ASP A 1 66 ? -14.890 0.117 19.803 1.00 97.81 66 ASP A O 1
ATOM 524 N N . ASP A 1 67 ? -14.115 -0.067 21.907 1.00 97.81 67 ASP A N 1
ATOM 525 C CA . ASP A 1 67 ? -13.366 1.197 21.877 1.00 97.81 67 ASP A CA 1
ATOM 526 C C . ASP A 1 67 ? -12.239 1.150 20.842 1.00 97.81 67 ASP A C 1
ATOM 528 O O . ASP A 1 67 ? -12.030 2.109 20.099 1.00 97.81 67 ASP A O 1
ATOM 532 N N . ALA A 1 68 ? -11.520 0.026 20.756 1.00 98.00 68 ALA A N 1
ATOM 533 C CA . ALA A 1 68 ? -10.453 -0.145 19.778 1.00 98.00 68 ALA A CA 1
ATOM 534 C C . ALA A 1 68 ? -11.002 -0.093 18.347 1.00 98.00 68 ALA A C 1
ATOM 536 O O . ALA A 1 68 ? -10.451 0.609 17.497 1.00 98.00 68 ALA A O 1
ATOM 537 N N . VAL A 1 69 ? -12.119 -0.776 18.080 1.00 98.38 69 VAL A N 1
ATOM 538 C CA . VAL A 1 69 ? -12.809 -0.717 16.787 1.00 98.38 69 VAL A CA 1
ATOM 539 C C . VAL A 1 69 ? -13.257 0.710 16.490 1.00 98.38 69 VAL A C 1
ATOM 541 O O . VAL A 1 69 ? -13.004 1.185 15.384 1.00 98.38 69 VAL A O 1
ATOM 544 N N . LEU A 1 70 ? -13.848 1.424 17.449 1.00 98.00 70 LEU A N 1
ATOM 545 C CA . LEU A 1 70 ? -14.288 2.809 17.276 1.00 98.00 70 LEU A CA 1
ATOM 546 C C . LEU A 1 70 ? -13.117 3.750 16.940 1.00 98.00 70 LEU A C 1
ATOM 548 O O . LEU A 1 70 ? -13.140 4.434 15.913 1.00 98.00 70 LEU A O 1
ATOM 552 N N . HIS A 1 71 ? -12.071 3.768 17.770 1.00 98.38 71 HIS A N 1
ATOM 553 C CA . HIS A 1 71 ? -10.922 4.659 17.595 1.00 98.38 71 HIS A CA 1
ATOM 554 C C . HIS A 1 71 ? -10.097 4.310 16.351 1.00 98.38 71 HIS A C 1
ATOM 556 O O . HIS A 1 71 ? -9.712 5.203 15.589 1.00 98.38 71 HIS A O 1
ATOM 562 N N . GLY A 1 72 ? -9.867 3.019 16.099 1.00 98.31 72 GLY A N 1
ATOM 563 C CA . GLY A 1 72 ? -9.172 2.540 14.907 1.00 98.31 72 GLY A CA 1
ATOM 564 C C . GLY A 1 72 ? -9.938 2.865 13.624 1.00 98.31 72 GLY A C 1
ATOM 565 O O . GLY A 1 72 ? -9.334 3.285 12.638 1.00 98.31 72 GLY A O 1
ATOM 566 N N . SER A 1 73 ? -11.270 2.758 13.650 1.00 98.12 73 SER A N 1
ATOM 567 C CA . SER A 1 73 ? -12.134 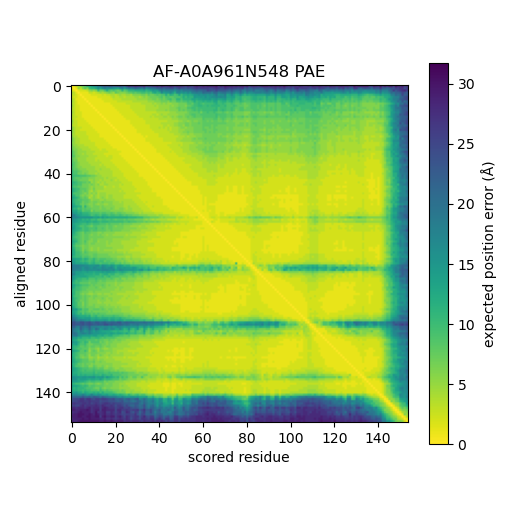3.106 12.516 1.00 98.12 73 SER A CA 1
ATOM 568 C C . SER A 1 73 ? -12.053 4.594 12.186 1.00 98.12 73 SER A C 1
ATOM 570 O O . SER A 1 73 ? -11.842 4.966 11.032 1.00 98.12 73 SER A O 1
ATOM 572 N N . ALA A 1 74 ? -12.141 5.457 13.202 1.00 97.56 74 ALA A N 1
ATOM 573 C CA . ALA A 1 74 ? -11.982 6.899 13.023 1.00 97.56 74 ALA A CA 1
ATOM 574 C C . ALA A 1 74 ? -10.588 7.262 12.476 1.00 97.56 74 ALA A C 1
ATOM 576 O O . ALA A 1 74 ? -10.448 8.164 11.647 1.00 97.56 74 ALA A O 1
ATOM 577 N N . ALA A 1 75 ? -9.547 6.549 12.914 1.00 97.81 75 ALA A N 1
ATOM 578 C CA . ALA A 1 75 ? -8.187 6.726 12.422 1.00 97.81 75 ALA A CA 1
ATOM 579 C C . ALA A 1 75 ? -8.024 6.304 10.953 1.00 97.81 75 ALA A C 1
ATOM 581 O O . ALA A 1 75 ? -7.419 7.046 10.179 1.00 97.81 75 ALA A O 1
ATOM 582 N N . PHE A 1 76 ? -8.608 5.168 10.564 1.00 97.88 76 PHE A N 1
ATOM 583 C CA . PHE A 1 76 ? -8.643 4.693 9.181 1.00 97.88 76 PHE A CA 1
ATOM 584 C C . PHE A 1 76 ? -9.342 5.692 8.252 1.00 97.88 76 PHE A C 1
ATOM 586 O O . PHE A 1 76 ? -8.764 6.097 7.245 1.00 97.88 76 PHE A O 1
ATOM 593 N N . LEU A 1 77 ? -10.549 6.142 8.615 1.00 96.06 77 LEU A N 1
ATOM 594 C CA . LEU A 1 77 ? -11.317 7.097 7.809 1.00 96.06 77 LEU A CA 1
ATOM 595 C C . LEU A 1 77 ? -10.556 8.408 7.610 1.00 96.06 77 LEU A C 1
ATOM 597 O O . LEU A 1 77 ? -10.474 8.910 6.491 1.00 96.06 77 LEU A O 1
ATOM 601 N N . ARG A 1 78 ? -9.939 8.929 8.676 1.00 94.94 78 ARG A N 1
ATOM 602 C CA . ARG A 1 78 ? -9.116 10.140 8.603 1.00 94.94 78 ARG A CA 1
ATOM 603 C C . ARG A 1 78 ? -7.936 9.971 7.649 1.00 94.94 78 ARG A C 1
ATOM 605 O O . ARG A 1 78 ? -7.665 10.881 6.874 1.00 94.94 78 ARG A O 1
ATOM 612 N N . GLU A 1 79 ? -7.233 8.841 7.709 1.00 94.81 79 GLU A N 1
ATOM 613 C CA . GLU A 1 79 ? -6.084 8.596 6.829 1.00 94.81 79 GLU A CA 1
ATOM 614 C C . GLU A 1 79 ? -6.507 8.457 5.362 1.00 94.81 79 GLU A C 1
ATOM 616 O O . GLU A 1 79 ? -5.814 8.952 4.477 1.00 94.81 79 GLU A O 1
ATOM 621 N N . ALA A 1 80 ? -7.672 7.855 5.113 1.00 93.56 80 ALA A N 1
ATOM 622 C CA . ALA A 1 80 ? -8.269 7.753 3.785 1.00 93.56 80 ALA A CA 1
ATOM 623 C C . ALA A 1 80 ? -8.926 9.059 3.291 1.00 93.56 80 ALA A C 1
ATOM 625 O O . ALA A 1 80 ? -9.372 9.120 2.148 1.00 93.56 80 ALA A O 1
ATOM 626 N N . GLY A 1 81 ? -9.009 10.099 4.131 1.00 93.19 81 GLY A N 1
ATOM 627 C CA . GLY A 1 81 ? -9.712 11.343 3.803 1.00 93.19 81 GLY A CA 1
ATOM 628 C C . GLY A 1 81 ? -11.226 11.162 3.633 1.00 93.19 81 GLY A C 1
ATOM 629 O O . GLY A 1 81 ? -11.849 11.877 2.852 1.00 93.19 81 GLY A O 1
ATOM 630 N N . TRP A 1 82 ? -11.823 10.188 4.322 1.00 94.19 82 TRP A N 1
ATOM 631 C CA . TRP A 1 82 ? -13.231 9.807 4.195 1.00 94.19 82 TRP A CA 1
ATOM 632 C C . TRP A 1 82 ? -14.072 10.235 5.401 1.00 94.19 82 TRP A C 1
ATOM 634 O O . TRP A 1 82 ? -13.584 10.309 6.527 1.00 94.19 82 TRP A O 1
ATOM 644 N N . SER A 1 83 ? -15.368 10.455 5.160 1.00 84.75 83 SER A N 1
ATOM 645 C CA . SER A 1 83 ? -16.380 10.784 6.175 1.00 84.75 83 SER A CA 1
ATOM 646 C C . SER A 1 83 ? -17.301 9.607 6.533 1.00 84.75 83 SER A C 1
ATOM 648 O O . SER A 1 83 ? -18.075 9.720 7.478 1.00 84.75 83 SER A O 1
ATOM 650 N N . SER A 1 84 ? -17.216 8.467 5.827 1.00 80.00 84 SER A N 1
ATOM 651 C CA . SER A 1 84 ? -18.112 7.291 5.937 1.00 80.00 84 SER A CA 1
ATOM 652 C C . SER A 1 84 ? -19.580 7.542 5.563 1.00 80.00 84 SER A C 1
ATOM 654 O O . SER A 1 84 ? -20.471 6.783 5.938 1.00 80.00 84 SER A O 1
ATOM 656 N N . GLU A 1 85 ? -19.844 8.585 4.779 1.00 85.56 85 GLU A N 1
ATOM 657 C CA . GLU A 1 85 ? -21.202 8.966 4.361 1.00 85.56 85 GLU A CA 1
ATOM 658 C C . GLU A 1 85 ? -21.722 8.145 3.171 1.00 85.56 85 GLU A C 1
ATOM 660 O O . GLU A 1 85 ? -22.911 8.180 2.865 1.00 85.56 85 GLU A O 1
ATOM 665 N N . THR A 1 86 ? -20.846 7.398 2.494 1.00 90.69 86 THR A N 1
ATOM 666 C CA . THR A 1 86 ? -21.219 6.554 1.350 1.00 90.69 86 THR A CA 1
ATOM 667 C C . THR A 1 86 ? -21.167 5.074 1.716 1.00 90.69 86 THR A C 1
ATOM 669 O O . THR A 1 86 ? -20.268 4.648 2.442 1.00 90.69 86 THR A O 1
ATOM 672 N N . GLU A 1 87 ? -22.070 4.271 1.143 1.00 91.94 87 GLU A N 1
ATOM 673 C CA . GLU A 1 87 ? -22.093 2.808 1.329 1.00 91.94 87 GLU A CA 1
ATOM 674 C C . GLU A 1 87 ? -20.739 2.168 0.988 1.00 91.94 87 GLU A C 1
ATOM 676 O O . GLU A 1 87 ? -20.262 1.284 1.689 1.00 91.94 87 GLU A O 1
ATOM 681 N N . SER A 1 88 ? -20.062 2.676 -0.046 1.00 91.50 88 SER A N 1
ATOM 682 C CA . SER A 1 88 ? -18.745 2.179 -0.454 1.00 91.50 88 SER A CA 1
ATOM 683 C C . SER A 1 88 ? -17.666 2.396 0.615 1.00 91.50 88 SER A C 1
ATOM 685 O O . SER A 1 88 ? -16.829 1.514 0.820 1.00 91.50 88 SER A O 1
ATOM 687 N N . GLN A 1 89 ? -17.675 3.550 1.295 1.00 93.81 89 GLN A N 1
ATOM 688 C CA . GLN A 1 89 ? -16.739 3.848 2.385 1.00 93.81 89 GLN A CA 1
ATOM 689 C C . GLN A 1 89 ? -17.072 3.044 3.646 1.00 93.81 89 GLN A C 1
ATOM 691 O O . GLN A 1 89 ? -16.158 2.597 4.335 1.00 93.81 89 GLN A O 1
ATOM 696 N N . GLN A 1 90 ? -18.361 2.842 3.932 1.00 95.31 90 GLN A N 1
ATOM 697 C CA . GLN A 1 90 ? -18.821 2.011 5.047 1.00 95.31 90 GLN A CA 1
ATOM 698 C C . GLN A 1 90 ? -18.415 0.551 4.848 1.00 95.31 90 GLN A C 1
ATOM 700 O O . GLN A 1 90 ? -17.802 -0.031 5.735 1.00 95.31 90 GLN A O 1
ATOM 705 N N . GLU A 1 91 ? -18.638 -0.006 3.656 1.00 96.75 91 GLU A N 1
ATOM 706 C CA . GLU A 1 91 ? -18.221 -1.369 3.325 1.00 96.75 91 GLU A CA 1
ATOM 707 C C . GLU A 1 91 ? -16.698 -1.530 3.458 1.00 96.75 91 GLU A C 1
ATOM 709 O O . GLU A 1 91 ? -16.217 -2.490 4.058 1.00 96.75 91 GLU A O 1
ATOM 714 N N . ALA A 1 92 ? -15.917 -0.569 2.951 1.00 96.56 92 ALA A N 1
ATOM 715 C CA . ALA A 1 92 ? -14.464 -0.598 3.102 1.00 96.56 92 ALA A CA 1
ATOM 716 C C . ALA A 1 92 ? -14.039 -0.555 4.577 1.00 96.56 92 ALA A C 1
ATOM 718 O O . ALA A 1 92 ? -13.146 -1.298 4.981 1.00 96.56 92 ALA A O 1
ATOM 719 N N . LEU A 1 93 ? -14.702 0.268 5.391 1.00 97.62 93 LEU A N 1
ATOM 720 C CA . LEU A 1 93 ? -14.446 0.325 6.821 1.00 97.62 93 LEU A CA 1
ATOM 721 C C . LEU A 1 93 ? -14.776 -1.006 7.511 1.00 97.62 93 LEU A C 1
ATOM 723 O O . LEU A 1 93 ? -13.946 -1.524 8.253 1.00 97.62 93 LEU A O 1
ATOM 727 N N . GLU A 1 94 ? -15.944 -1.590 7.242 1.00 97.81 94 GLU A N 1
ATOM 728 C CA . GLU A 1 94 ? -16.363 -2.887 7.789 1.00 97.81 94 GLU A CA 1
ATOM 729 C C . GLU A 1 94 ? -15.363 -3.996 7.455 1.00 97.81 94 GLU A C 1
ATOM 731 O O . GLU A 1 94 ? -14.997 -4.791 8.322 1.00 97.81 94 GLU A O 1
ATOM 736 N N . LYS A 1 95 ? -14.864 -4.019 6.214 1.00 98.19 95 LYS A N 1
ATOM 737 C CA . LYS A 1 95 ? -13.839 -4.972 5.769 1.00 98.19 95 LYS A CA 1
ATOM 738 C C . LYS A 1 95 ? -12.466 -4.713 6.381 1.00 98.19 95 LYS A C 1
ATOM 740 O O . LYS A 1 95 ? -11.667 -5.642 6.448 1.00 98.19 95 LYS A O 1
ATOM 745 N N . PHE A 1 96 ? -12.197 -3.496 6.850 1.00 98.50 96 PHE A N 1
ATOM 746 C CA . PHE A 1 96 ? -10.959 -3.150 7.544 1.00 98.50 96 PHE A CA 1
ATOM 747 C C . PHE A 1 96 ? -11.008 -3.441 9.055 1.00 98.50 96 PHE A C 1
ATOM 749 O O . PHE A 1 96 ? -9.971 -3.709 9.661 1.00 98.50 96 PHE A O 1
ATOM 756 N N . GLN A 1 97 ? -12.189 -3.461 9.685 1.00 98.44 97 GLN A N 1
ATOM 757 C CA . GLN A 1 97 ? -12.328 -3.737 11.126 1.00 98.44 97 GLN A CA 1
ATOM 758 C C . GLN A 1 97 ? -11.634 -5.021 11.627 1.00 98.44 97 GLN A C 1
ATOM 760 O O . GLN A 1 97 ? -11.105 -4.988 12.740 1.00 98.44 97 GLN A O 1
ATOM 765 N N . PRO A 1 98 ? -11.575 -6.144 10.879 1.00 98.56 98 PRO A N 1
ATOM 766 C CA . PRO A 1 98 ? -10.792 -7.315 11.280 1.00 98.56 98 PRO A CA 1
ATOM 767 C C . PRO A 1 98 ? -9.308 -7.016 11.529 1.00 98.56 98 PRO A C 1
ATOM 769 O O . PRO A 1 98 ? -8.727 -7.570 12.459 1.00 98.56 98 PRO A O 1
ATOM 772 N N . VAL A 1 99 ? -8.707 -6.088 10.773 1.00 98.62 99 VAL A N 1
ATOM 773 C CA . VAL A 1 99 ? -7.326 -5.631 11.001 1.00 98.62 99 VAL A CA 1
ATOM 774 C C . VAL A 1 99 ? -7.214 -4.948 12.365 1.00 98.62 99 VAL A C 1
ATOM 776 O O . VAL A 1 99 ? -6.299 -5.240 13.131 1.00 98.62 99 VAL A O 1
ATOM 779 N N . ILE A 1 100 ? -8.176 -4.082 12.698 1.00 98.50 100 ILE A N 1
ATOM 780 C CA . ILE A 1 100 ? -8.214 -3.369 13.982 1.00 98.50 100 ILE A CA 1
ATOM 781 C C . ILE A 1 100 ? -8.363 -4.356 15.146 1.00 98.50 100 ILE A C 1
ATOM 783 O O . ILE A 1 100 ? -7.618 -4.267 16.123 1.00 98.50 100 ILE A O 1
ATOM 787 N N . ARG A 1 101 ? -9.272 -5.333 15.024 1.00 97.88 101 ARG A N 1
ATOM 788 C CA . ARG A 1 101 ? -9.460 -6.390 16.031 1.00 97.88 101 ARG A CA 1
ATOM 789 C C . ARG A 1 101 ? -8.196 -7.229 16.215 1.00 97.88 101 ARG A C 1
ATOM 791 O O . ARG A 1 101 ? -7.818 -7.500 17.349 1.00 97.88 101 ARG A O 1
ATOM 798 N N . ALA A 1 102 ? -7.498 -7.577 15.132 1.00 97.38 102 ALA A N 1
ATOM 799 C CA . ALA A 1 102 ? -6.227 -8.296 15.216 1.00 97.38 102 ALA A CA 1
ATOM 800 C C . ALA A 1 102 ? -5.144 -7.470 15.935 1.00 97.38 102 ALA A C 1
ATOM 802 O O . ALA A 1 102 ? -4.420 -8.004 16.772 1.00 97.38 102 ALA A O 1
ATOM 803 N N . CYS A 1 103 ? -5.057 -6.159 15.675 1.00 96.94 103 CYS A N 1
ATOM 804 C CA . CYS A 1 103 ? -4.144 -5.275 16.408 1.00 96.94 103 CYS A CA 1
ATOM 805 C C . CYS A 1 103 ? -4.490 -5.188 17.901 1.00 96.94 103 CYS A C 1
ATOM 807 O O . CYS A 1 103 ? -3.588 -5.221 18.736 1.00 96.94 103 CYS A O 1
ATOM 809 N N . TRP A 1 104 ? -5.779 -5.105 18.239 1.00 95.94 104 TRP A N 1
ATOM 810 C CA . TRP A 1 104 ? -6.243 -5.140 19.625 1.00 95.94 104 TRP A CA 1
ATOM 811 C C . TRP A 1 104 ? -5.853 -6.452 20.317 1.00 95.94 104 TRP A C 1
ATOM 813 O O . TRP A 1 104 ? -5.253 -6.427 21.386 1.00 95.94 104 TRP A O 1
ATOM 823 N N . GLN A 1 105 ? -6.112 -7.598 19.686 1.00 93.88 105 GLN A N 1
ATOM 824 C CA . GLN A 1 105 ? -5.761 -8.917 20.224 1.00 93.88 105 GLN A CA 1
ATOM 825 C C . GLN A 1 105 ? -4.249 -9.069 20.441 1.00 93.88 105 GLN A C 1
ATOM 827 O O . GLN A 1 105 ? -3.829 -9.488 21.519 1.00 93.88 105 GLN A O 1
ATOM 832 N N . ALA A 1 106 ? -3.433 -8.637 19.476 1.00 93.62 106 ALA A N 1
ATOM 833 C CA . ALA A 1 106 ? -1.973 -8.671 19.578 1.00 93.62 106 ALA A CA 1
ATOM 834 C C . ALA A 1 106 ? -1.413 -7.799 20.714 1.00 93.62 106 ALA A C 1
ATOM 836 O O . ALA A 1 106 ? -0.340 -8.077 21.242 1.00 93.62 106 ALA A O 1
ATOM 837 N N . ARG A 1 107 ? -2.130 -6.737 21.103 1.00 90.12 107 ARG A N 1
ATOM 838 C CA . ARG A 1 107 ? -1.775 -5.914 22.268 1.00 90.12 107 ARG A CA 1
ATOM 839 C C . ARG A 1 107 ? -2.041 -6.648 23.586 1.00 90.12 107 ARG A C 1
ATOM 841 O O . ARG A 1 107 ? -1.330 -6.423 24.561 1.00 90.12 107 ARG A O 1
ATOM 848 N N . GLN A 1 108 ? -3.045 -7.524 23.620 1.00 86.00 108 GLN A N 1
ATOM 849 C CA . GLN A 1 108 ? -3.388 -8.316 24.805 1.00 86.00 108 GLN A CA 1
ATOM 850 C C . GLN A 1 108 ? -2.448 -9.517 24.985 1.00 86.00 108 GLN A C 1
ATOM 852 O O . GLN A 1 108 ? -2.151 -9.904 26.116 1.00 86.00 108 GLN A O 1
ATOM 857 N N . ALA A 1 109 ? -1.978 -10.100 23.881 1.00 78.44 109 ALA A N 1
ATOM 858 C CA . ALA A 1 109 ? -1.016 -11.191 23.862 1.00 78.44 109 ALA A CA 1
ATOM 859 C C . ALA A 1 109 ? 0.004 -10.944 22.741 1.00 78.44 109 ALA A C 1
ATOM 861 O O . ALA A 1 109 ? -0.327 -10.991 21.564 1.00 78.44 109 ALA A O 1
ATOM 862 N N . GLU A 1 110 ? 1.259 -10.662 23.091 1.00 79.81 110 GLU A N 1
ATOM 863 C CA . GLU A 1 110 ? 2.301 -10.361 22.100 1.00 79.81 110 GLU A CA 1
ATOM 864 C C . GLU A 1 110 ? 2.915 -11.643 21.508 1.00 79.81 110 GLU A C 1
ATOM 866 O O . GLU A 1 110 ? 4.103 -11.931 21.696 1.00 79.81 110 GLU A O 1
ATOM 871 N N . THR A 1 111 ? 2.126 -12.450 20.792 1.00 85.88 111 THR A N 1
ATOM 872 C CA . THR A 1 111 ? 2.643 -13.665 20.142 1.00 85.88 111 THR A CA 1
ATOM 873 C C . THR A 1 111 ? 2.996 -13.443 18.668 1.00 85.88 111 THR A C 1
ATOM 875 O O . THR A 1 111 ? 2.552 -12.499 18.013 1.00 85.88 111 THR A O 1
ATOM 878 N N . GLU A 1 112 ? 3.822 -14.335 18.113 1.00 81.56 112 GLU A N 1
ATOM 879 C CA . GLU A 1 112 ? 4.104 -14.348 16.670 1.00 81.56 112 GLU A CA 1
ATOM 880 C C . GLU A 1 112 ? 2.843 -14.647 15.843 1.00 81.56 112 GLU A C 1
ATOM 882 O O . GLU A 1 112 ? 2.672 -14.089 14.762 1.00 81.56 112 GLU A O 1
ATOM 887 N N . ALA A 1 113 ? 1.932 -15.478 16.362 1.00 85.31 113 ALA A N 1
ATOM 888 C CA . ALA A 1 113 ? 0.676 -15.794 15.687 1.00 85.31 113 ALA A CA 1
ATOM 889 C C . ALA A 1 113 ? -0.217 -14.551 15.542 1.00 85.31 113 ALA A C 1
ATOM 891 O O . ALA A 1 113 ? -0.825 -14.354 14.491 1.00 85.31 113 ALA A O 1
ATOM 892 N N . ASP A 1 114 ? -0.224 -13.672 16.547 1.00 88.75 114 ASP A N 1
ATOM 893 C CA . ASP A 1 114 ? -1.006 -12.434 16.513 1.00 88.75 114 ASP A CA 1
ATOM 894 C C . ASP A 1 114 ? -0.430 -11.430 15.504 1.00 88.75 114 ASP A C 1
ATOM 896 O O . ASP A 1 114 ? -1.170 -10.806 14.739 1.00 88.75 114 ASP A O 1
ATOM 900 N N . ARG A 1 115 ? 0.906 -11.333 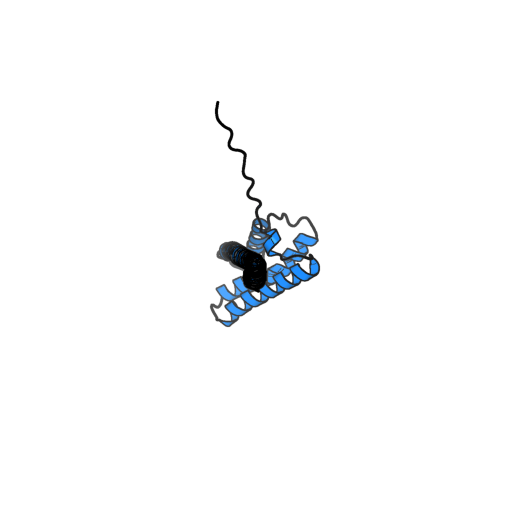15.410 1.00 88.56 115 ARG A N 1
ATOM 901 C CA . ARG A 1 115 ? 1.566 -10.541 14.355 1.00 88.56 115 ARG A CA 1
ATOM 902 C C . ARG A 1 115 ? 1.231 -11.053 12.956 1.00 88.56 115 ARG A C 1
ATOM 904 O O . ARG A 1 115 ? 0.951 -10.249 12.064 1.00 88.56 115 ARG A O 1
ATOM 911 N N . GLN A 1 116 ? 1.238 -12.371 12.768 1.00 92.50 116 GLN A N 1
ATOM 912 C CA . GLN A 1 116 ? 0.884 -12.991 11.494 1.00 92.50 116 GLN A CA 1
ATOM 913 C C . GLN A 1 116 ? -0.580 -12.702 11.126 1.00 92.50 116 GLN A C 1
ATOM 915 O O . GLN A 1 116 ? -0.851 -12.302 9.993 1.00 92.50 116 GLN A O 1
ATOM 920 N N . ALA A 1 117 ? -1.498 -12.781 12.096 1.00 95.25 117 ALA A N 1
ATOM 921 C CA . ALA A 1 117 ? -2.914 -12.483 11.899 1.00 95.25 117 ALA A CA 1
ATOM 922 C C . ALA A 1 117 ? -3.167 -11.034 11.448 1.00 95.25 117 ALA A C 1
ATOM 924 O O . ALA A 1 117 ? -3.995 -10.812 10.563 1.00 95.25 117 ALA A O 1
ATOM 925 N N . ILE A 1 118 ? -2.443 -10.043 11.986 1.00 96.50 118 ILE A N 1
ATOM 926 C CA . ILE A 1 118 ? -2.533 -8.648 11.510 1.00 96.50 118 ILE A CA 1
ATOM 927 C C . ILE A 1 118 ? -2.160 -8.570 10.025 1.00 96.50 118 ILE A C 1
ATOM 929 O O . ILE A 1 118 ? -2.884 -7.970 9.226 1.00 96.50 118 ILE A O 1
ATOM 933 N N . GLY A 1 119 ? -1.035 -9.188 9.651 1.00 96.19 119 GLY A N 1
ATOM 934 C CA . GLY A 1 119 ? -0.556 -9.204 8.270 1.00 96.19 119 GLY A CA 1
ATOM 935 C C . GLY A 1 119 ? -1.519 -9.905 7.309 1.00 96.19 119 GLY A C 1
ATOM 936 O O . GLY A 1 119 ? -1.720 -9.431 6.192 1.00 96.19 119 GLY A O 1
ATOM 937 N N . ASP A 1 120 ? -2.136 -11.005 7.739 1.00 97.56 120 ASP A N 1
ATOM 938 C CA . ASP A 1 120 ? -3.123 -11.749 6.952 1.00 97.56 120 ASP A CA 1
ATOM 939 C C . ASP A 1 120 ? -4.391 -10.928 6.715 1.00 97.56 120 ASP A C 1
ATOM 941 O O . ASP A 1 120 ? -4.757 -10.703 5.561 1.00 97.56 120 ASP A O 1
ATOM 945 N N . ASN A 1 121 ? -4.986 -10.372 7.777 1.00 98.38 121 ASN A N 1
ATOM 946 C CA . ASN A 1 121 ? -6.186 -9.537 7.663 1.00 98.38 121 ASN A CA 1
ATOM 947 C C . ASN A 1 121 ? -5.952 -8.311 6.769 1.00 98.38 121 ASN A C 1
ATOM 949 O O . ASN A 1 121 ? -6.818 -7.945 5.975 1.00 98.38 121 ASN A O 1
ATOM 953 N N . LEU A 1 122 ? -4.776 -7.681 6.862 1.00 98.25 122 LEU A N 1
ATOM 954 C CA . LEU A 1 122 ? -4.445 -6.524 6.033 1.00 98.25 122 LEU A CA 1
ATOM 955 C C . LEU A 1 122 ? -4.313 -6.900 4.551 1.00 98.25 122 LEU A C 1
ATOM 957 O O . LEU A 1 122 ? -4.815 -6.184 3.685 1.00 98.25 122 LEU A O 1
ATOM 961 N N . ARG A 1 123 ? -3.678 -8.040 4.248 1.00 98.06 123 ARG A N 1
ATOM 962 C CA . ARG A 1 123 ? -3.576 -8.553 2.872 1.00 98.06 123 ARG A CA 1
ATOM 963 C C . ARG A 1 123 ? -4.934 -8.934 2.299 1.00 98.06 123 ARG A C 1
ATOM 965 O O . ARG A 1 123 ? -5.179 -8.679 1.122 1.00 98.06 123 ARG A O 1
ATOM 972 N N . ASP A 1 124 ? -5.799 -9.530 3.109 1.00 98.38 124 ASP A N 1
ATOM 973 C CA . ASP A 1 124 ? -7.141 -9.919 2.684 1.00 98.38 124 ASP A CA 1
ATOM 974 C C . ASP A 1 124 ? -8.014 -8.696 2.397 1.00 98.38 124 ASP A C 1
ATOM 976 O O . ASP A 1 124 ? -8.686 -8.659 1.365 1.00 98.38 124 ASP A O 1
ATOM 980 N N . PHE A 1 125 ? -7.930 -7.659 3.235 1.00 98.50 125 PHE A N 1
ATOM 981 C CA . PHE A 1 125 ? -8.577 -6.375 2.977 1.00 98.50 125 PHE A CA 1
ATOM 982 C C . PHE A 1 125 ? -8.087 -5.732 1.670 1.00 98.50 125 PHE A C 1
ATOM 984 O O . PHE A 1 125 ? -8.901 -5.360 0.825 1.00 98.50 125 PHE A O 1
ATOM 991 N N . GLU A 1 126 ? -6.768 -5.620 1.474 1.00 98.00 126 GLU A N 1
ATOM 992 C CA . GLU A 1 126 ? -6.203 -5.002 0.266 1.00 98.00 126 GLU A CA 1
ATOM 993 C C . GLU A 1 126 ? -6.577 -5.773 -1.007 1.00 98.00 126 GLU A C 1
ATOM 995 O O . GLU A 1 126 ? -6.899 -5.154 -2.025 1.00 98.00 126 GLU A O 1
ATOM 1000 N N . ARG A 1 127 ? -6.579 -7.113 -0.949 1.00 97.94 127 ARG A N 1
ATOM 1001 C CA . ARG A 1 127 ? -7.016 -7.970 -2.059 1.00 97.94 127 ARG A CA 1
ATOM 1002 C C . ARG A 1 127 ? -8.483 -7.729 -2.391 1.00 97.94 127 ARG A C 1
ATOM 1004 O O . ARG A 1 127 ? -8.799 -7.439 -3.541 1.00 97.94 127 ARG A O 1
ATOM 1011 N N . TRP A 1 128 ? -9.353 -7.803 -1.385 1.00 98.06 128 TRP A N 1
ATOM 1012 C CA . TRP A 1 128 ? -10.784 -7.564 -1.556 1.00 98.06 128 TRP A CA 1
ATOM 1013 C C . TRP A 1 128 ? -11.052 -6.179 -2.160 1.00 98.06 128 TRP A C 1
ATOM 1015 O O . TRP A 1 128 ? -11.807 -6.060 -3.123 1.00 98.06 128 TRP A O 1
ATOM 1025 N N . PHE A 1 129 ? -10.398 -5.130 -1.654 1.00 97.56 129 PHE A N 1
ATOM 1026 C CA . PHE A 1 129 ? -10.588 -3.780 -2.180 1.00 97.56 129 PHE A CA 1
ATOM 1027 C C . PHE A 1 129 ? -10.178 -3.696 -3.656 1.00 97.56 129 PHE A C 1
ATOM 1029 O O . PHE A 1 129 ? -10.914 -3.132 -4.465 1.00 97.56 129 PHE A O 1
ATOM 1036 N N . GLY A 1 130 ? -9.041 -4.305 -4.014 1.00 96.25 130 GLY A N 1
ATOM 1037 C CA . GLY A 1 130 ? -8.556 -4.385 -5.392 1.00 96.25 130 GLY A CA 1
ATOM 1038 C C . GLY A 1 130 ? -9.548 -5.041 -6.348 1.00 96.25 130 GLY A C 1
ATOM 1039 O O . GLY A 1 130 ? -9.800 -4.512 -7.432 1.00 96.25 130 GLY A O 1
ATOM 1040 N N . GLU A 1 131 ? -10.145 -6.154 -5.924 1.00 96.06 131 GLU A N 1
ATOM 1041 C CA . GLU A 1 131 ? -11.125 -6.911 -6.706 1.00 96.06 131 GLU A CA 1
ATOM 1042 C C . GLU A 1 131 ? -12.439 -6.146 -6.897 1.00 96.06 131 GLU A C 1
ATOM 1044 O O . GLU A 1 131 ? -12.988 -6.138 -7.997 1.00 96.06 131 GLU A O 1
ATOM 1049 N N . VAL A 1 132 ? -12.948 -5.477 -5.856 1.00 95.06 132 VAL A N 1
ATOM 1050 C CA . VAL A 1 132 ? -14.264 -4.819 -5.932 1.00 95.06 132 VAL A CA 1
ATOM 1051 C C . VAL A 1 132 ? -14.183 -3.398 -6.500 1.00 95.06 132 VAL A C 1
ATOM 1053 O O . VAL A 1 132 ? -15.144 -2.921 -7.103 1.00 95.06 132 VAL A O 1
ATOM 1056 N N . ARG A 1 133 ? -13.061 -2.689 -6.321 1.00 90.75 133 ARG A N 1
ATOM 1057 C CA . ARG A 1 133 ? -12.920 -1.271 -6.705 1.00 90.75 133 ARG A CA 1
ATOM 1058 C C . ARG A 1 133 ? -12.066 -1.040 -7.960 1.00 90.75 133 ARG A C 1
ATOM 1060 O O . ARG A 1 133 ? -11.894 0.110 -8.348 1.00 90.75 133 ARG A O 1
ATOM 1067 N N . ASN A 1 134 ? -11.583 -2.100 -8.622 1.00 86.56 134 ASN A N 1
ATOM 1068 C CA . ASN A 1 134 ? -10.732 -2.040 -9.825 1.00 86.56 134 ASN A CA 1
ATOM 1069 C C . ASN A 1 134 ? -9.450 -1.205 -9.642 1.00 86.56 134 ASN A C 1
ATOM 1071 O O . ASN A 1 134 ? -9.002 -0.516 -10.559 1.00 86.56 134 ASN A O 1
ATOM 1075 N N . GLY A 1 135 ? -8.852 -1.254 -8.454 1.00 92.31 135 GLY A N 1
ATOM 1076 C CA . GLY A 1 135 ? -7.622 -0.527 -8.161 1.00 92.31 135 GLY A CA 1
ATOM 1077 C C . GLY A 1 135 ? -7.119 -0.777 -6.740 1.00 92.31 135 GLY A C 1
ATOM 1078 O O . GLY A 1 135 ? -7.910 -1.112 -5.857 1.00 92.31 135 GLY A O 1
ATOM 1079 N N . PRO A 1 136 ? -5.809 -0.637 -6.490 1.00 95.06 136 PRO A N 1
ATOM 1080 C CA . PRO A 1 136 ? -5.236 -0.908 -5.180 1.00 95.06 136 PRO A CA 1
ATOM 1081 C C . PRO A 1 136 ? -5.717 0.117 -4.147 1.00 95.06 136 PRO A C 1
ATOM 1083 O O . PRO A 1 136 ? -5.663 1.325 -4.377 1.00 95.06 136 PRO A O 1
ATOM 1086 N N . PHE A 1 137 ? -6.112 -0.361 -2.963 1.00 95.94 137 PHE A N 1
ATOM 1087 C CA . PHE A 1 137 ? -6.524 0.503 -1.850 1.00 95.94 137 PHE A CA 1
ATOM 1088 C C . PHE A 1 137 ? -5.483 1.582 -1.522 1.00 95.94 137 PHE A C 1
ATOM 1090 O O . PHE A 1 137 ? -5.827 2.727 -1.257 1.00 95.94 137 PHE A O 1
ATOM 1097 N N . LEU A 1 138 ? -4.194 1.248 -1.586 1.00 95.94 138 LEU A N 1
ATOM 1098 C CA . LEU A 1 138 ? -3.115 2.172 -1.231 1.00 95.94 138 LEU A CA 1
ATOM 1099 C C . LEU A 1 138 ? -2.997 3.378 -2.174 1.00 95.94 138 LEU A C 1
ATOM 1101 O O . LEU A 1 138 ? -2.329 4.347 -1.815 1.00 95.94 138 LEU A O 1
ATOM 1105 N N . SER A 1 139 ? -3.637 3.362 -3.343 1.00 93.81 139 SER A N 1
ATOM 1106 C CA . SER A 1 139 ? -3.758 4.557 -4.185 1.00 93.81 139 SER A CA 1
ATOM 1107 C C . SER A 1 139 ? -4.794 5.547 -3.655 1.00 93.81 139 SER A C 1
ATOM 1109 O O . SER A 1 139 ? -4.663 6.735 -3.902 1.00 93.81 139 SER A O 1
ATOM 1111 N N . VAL A 1 140 ? -5.770 5.109 -2.854 1.00 92.62 140 VAL A N 1
ATOM 1112 C CA . VAL A 1 140 ? -6.698 6.017 -2.152 1.00 92.62 140 VAL A CA 1
ATOM 1113 C C . VAL A 1 140 ? -5.951 6.891 -1.146 1.00 92.62 140 VAL A C 1
ATOM 1115 O O . VAL A 1 140 ? -6.285 8.053 -0.958 1.00 92.62 140 VAL A O 1
ATOM 1118 N N . LEU A 1 141 ? -4.920 6.334 -0.506 1.00 92.06 141 LEU A N 1
ATOM 1119 C CA . LEU A 1 141 ? -4.107 7.041 0.488 1.00 92.06 141 LEU A CA 1
ATOM 1120 C C . LEU A 1 141 ? -3.106 8.019 -0.146 1.00 92.06 141 LEU A C 1
ATOM 1122 O O . LEU A 1 141 ? -2.292 8.626 0.554 1.00 92.06 141 LEU A O 1
ATOM 1126 N N . GLU A 1 142 ? -3.099 8.130 -1.472 1.00 88.12 142 GLU A N 1
ATOM 1127 C CA . GLU A 1 142 ? -2.289 9.108 -2.171 1.00 88.12 142 GLU A CA 1
ATOM 1128 C C . GLU A 1 142 ? -2.826 10.511 -1.906 1.00 88.12 142 GLU A C 1
ATOM 1130 O O . GLU A 1 142 ? -3.927 10.873 -2.310 1.00 88.12 142 GLU A O 1
ATOM 1135 N N . ARG A 1 143 ? -2.026 11.319 -1.213 1.00 70.00 143 ARG A N 1
ATOM 1136 C CA . ARG A 1 143 ? -2.290 12.748 -1.091 1.00 70.00 143 ARG A CA 1
ATOM 1137 C C . ARG A 1 143 ? -1.648 13.438 -2.282 1.00 70.00 143 ARG A C 1
ATOM 1139 O O . ARG A 1 143 ? -0.426 13.392 -2.419 1.00 70.00 143 ARG A O 1
ATOM 1146 N N . GLU A 1 144 ? -2.460 14.080 -3.113 1.00 56.41 144 GLU A N 1
ATOM 1147 C CA . GLU A 1 144 ? -1.955 15.005 -4.122 1.00 56.41 144 GLU A CA 1
ATOM 1148 C C . GLU A 1 144 ? -1.213 16.140 -3.401 1.00 56.41 144 GLU A C 1
ATOM 1150 O O . GLU A 1 144 ? -1.789 16.867 -2.587 1.00 56.41 144 GLU A O 1
ATOM 1155 N N . ILE A 1 145 ? 0.093 16.265 -3.643 1.00 55.94 145 ILE A N 1
ATOM 1156 C CA . ILE A 1 145 ? 0.848 17.434 -3.197 1.00 55.94 145 ILE A CA 1
ATOM 1157 C C . ILE A 1 145 ? 0.480 18.553 -4.167 1.00 55.94 145 ILE A C 1
ATOM 1159 O O . ILE A 1 145 ? 0.995 18.606 -5.280 1.00 55.94 145 ILE A O 1
ATOM 1163 N N . VAL A 1 146 ? -0.431 19.434 -3.759 1.00 53.00 146 VAL A N 1
ATOM 1164 C CA . VAL A 1 146 ? -0.705 20.661 -4.512 1.00 53.00 146 VAL A CA 1
ATOM 1165 C C . VAL A 1 146 ? 0.512 21.570 -4.365 1.00 53.00 146 VAL A C 1
ATOM 1167 O O . VAL A 1 146 ? 0.691 22.225 -3.336 1.00 53.00 146 VAL A O 1
ATOM 1170 N N . GLU A 1 147 ? 1.371 21.603 -5.380 1.00 51.16 147 GLU A N 1
ATOM 1171 C CA . GLU A 1 147 ? 2.416 22.618 -5.478 1.00 51.16 147 GLU A CA 1
ATOM 1172 C C . GLU A 1 147 ? 1.746 23.970 -5.758 1.00 51.16 147 GLU A C 1
ATOM 1174 O O . GLU A 1 147 ? 1.285 24.248 -6.866 1.00 51.16 147 GLU A O 1
ATOM 1179 N N . LEU A 1 148 ? 1.633 24.815 -4.728 1.00 61.22 148 LEU A N 1
ATOM 1180 C CA . LEU A 1 148 ? 1.183 26.192 -4.913 1.00 61.22 148 LEU A CA 1
ATOM 1181 C C . LEU A 1 148 ? 2.237 26.948 -5.737 1.00 61.22 148 LEU A C 1
ATOM 1183 O O . LEU A 1 148 ? 3.424 26.869 -5.402 1.00 61.22 148 LEU A O 1
ATOM 1187 N N . PRO A 1 149 ? 1.840 27.696 -6.784 1.00 64.19 149 PRO A N 1
ATOM 1188 C CA . PRO A 1 149 ? 2.787 28.462 -7.577 1.00 64.19 149 PRO A CA 1
ATOM 1189 C C . PRO A 1 149 ? 3.517 29.462 -6.676 1.00 64.19 149 PRO A C 1
ATOM 1191 O O . PRO A 1 149 ? 2.888 30.223 -5.936 1.00 64.19 149 PRO A O 1
ATOM 1194 N N . LEU A 1 150 ? 4.850 29.447 -6.739 1.00 68.12 150 LEU A N 1
ATOM 1195 C CA . LEU A 1 150 ? 5.702 30.451 -6.110 1.00 68.12 150 LEU A CA 1
ATOM 1196 C C . LEU A 1 150 ? 5.307 31.821 -6.668 1.00 68.12 150 LEU A C 1
ATOM 1198 O O . LEU A 1 150 ? 5.567 32.126 -7.830 1.00 68.12 150 LEU A O 1
ATOM 1202 N N . VAL A 1 151 ? 4.635 32.632 -5.851 1.00 75.12 151 VAL A N 1
ATOM 1203 C CA . VAL A 1 151 ? 4.346 34.021 -6.204 1.00 75.12 151 VAL A CA 1
ATOM 1204 C C . VAL A 1 151 ? 5.665 34.775 -6.103 1.00 75.12 151 VAL A C 1
ATOM 1206 O O . VAL A 1 151 ? 6.183 34.968 -5.002 1.00 75.12 151 VAL A O 1
ATOM 1209 N N . GLU A 1 152 ? 6.224 35.181 -7.241 1.00 70.06 152 GLU A N 1
ATOM 1210 C CA . GLU A 1 152 ? 7.313 36.152 -7.248 1.00 70.06 152 GLU A CA 1
ATOM 1211 C C . GLU A 1 152 ? 6.782 37.445 -6.615 1.00 70.06 152 GLU A C 1
ATOM 1213 O O . GLU A 1 152 ? 5.857 38.080 -7.122 1.00 70.06 152 GLU A O 1
ATOM 1218 N N . THR A 1 153 ? 7.307 37.803 -5.445 1.00 69.19 153 THR A N 1
ATOM 1219 C CA . THR A 1 153 ? 7.005 39.085 -4.809 1.00 69.19 153 THR A CA 1
ATOM 1220 C C . THR A 1 153 ? 7.705 40.189 -5.602 1.00 69.19 153 THR A C 1
ATOM 1222 O O . THR A 1 153 ? 8.937 40.216 -5.621 1.00 69.19 153 THR A O 1
ATOM 1225 N N . CYS A 1 154 ? 6.923 41.049 -6.263 1.00 57.34 154 CYS A N 1
ATOM 1226 C CA . CYS A 1 154 ? 7.387 42.253 -6.962 1.00 57.34 154 CYS A CA 1
ATOM 1227 C C . CYS A 1 154 ? 8.045 43.278 -6.029 1.00 57.34 154 CYS A C 1
ATOM 1229 O O . CYS A 1 154 ? 7.583 43.404 -4.870 1.00 57.34 154 CYS A O 1
#

Nearest PDB structures (foldseek):
  9ivk-assembly1_A  TM=3.408E-01  e=4.472E+00  artificial sequences
  4z35-assembly1_A  TM=3.137E-01  e=5.004E+00  Homo sapiens

pLDDT: mean 92.44, std 10.3, range [51.16, 98.62]

Radius of gyration: 26.55 Å; Cα contacts (8 Å, |Δi|>4): 96; chains: 1; bounding box: 62×58×83 Å

Mean predicted aligned error: 6.66 Å